Protein AF-A0A3P6S2N9-F1 (afdb_monomer_lite)

Radius of gyration: 32.95 Å; chains: 1; bounding box: 83×35×99 Å

Foldseek 3Di:
DVVVVVVVVVVVVVVVCVVCVVVVVVVVVVVVVVVPDPPPPPPPPPDDPDDDDDDDDDDDQDDPPPPQDADPPNDDDPPVCCVVQQQVDWDFAVLLVRDIDGGPVRVQVCLVDPSSCVSCVVLVHHSDPVCRPPRDPVVSVVSVVVVVVVPPPDPPPPPPDD

InterPro domains:
  IPR000690 Matrin/U1-C, C2H2-type zinc finger [PS50171] (91-122)
  IPR024598 Splicing factor SF3a60 /Prp9 subunit, C-terminal [PF11931] (67-151)
  IPR051421 RNA Processing and DNA Damage Response Regulator [PTHR12786] (15-151)

pLDDT: mean 71.87, std 18.38, range [29.64, 95.25]

Sequence (162 aa):
GI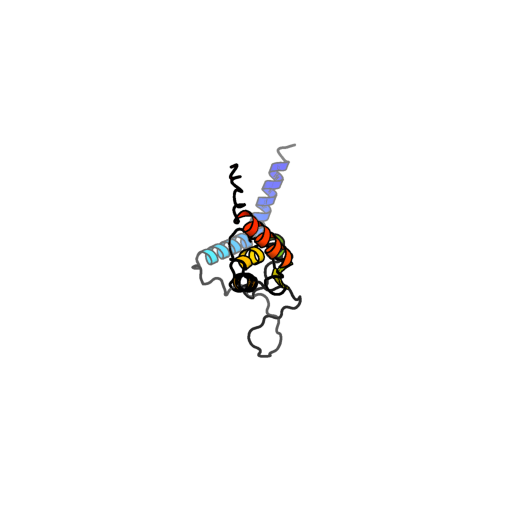CEFENVSSISFYSIGNLLGEERDATRENVERKQARAAGENEDDEEEPQVESDEEEDDGVPYNPKNLPLGWDGKPIPYWLYKLHGLNISYSCEICGNQIYKGPKAFQKHFNEWRHSHGMRCLGIPNTAHFANITHIKDALDLWNKIKGEKVPQPLLRNFSS

Structure (mmCIF, N/CA/C/O backbone):
data_AF-A0A3P6S2N9-F1
#
_entry.id   AF-A0A3P6S2N9-F1
#
loop_
_atom_site.group_PDB
_atom_site.id
_atom_site.type_symbol
_atom_site.label_atom_id
_atom_site.label_alt_id
_atom_site.label_comp_id
_atom_site.label_asym_id
_atom_site.label_entity_id
_atom_site.label_seq_id
_atom_site.pdbx_PDB_ins_code
_atom_site.Cartn_x
_atom_site.Cartn_y
_atom_site.Cartn_z
_atom_site.occupancy
_atom_site.B_iso_or_equiv
_atom_site.auth_seq_id
_atom_site.auth_comp_id
_atom_site.auth_asym_id
_atom_site.auth_atom_id
_atom_site.pdbx_PDB_model_num
ATOM 1 N N . GLY A 1 1 ? 63.712 -18.920 -15.371 1.00 49.91 1 GLY A N 1
ATOM 2 C CA . GLY A 1 1 ? 62.622 -18.997 -16.359 1.00 49.91 1 GLY A CA 1
ATOM 3 C C . GLY A 1 1 ? 61.343 -18.329 -15.887 1.00 49.91 1 GLY A C 1
ATOM 4 O O . GLY A 1 1 ? 60.299 -18.937 -16.032 1.00 49.91 1 GLY A O 1
ATOM 5 N N . ILE A 1 2 ? 61.406 -17.109 -15.335 1.00 53.09 2 ILE A N 1
ATOM 6 C CA . ILE A 1 2 ? 60.205 -16.314 -14.992 1.00 53.09 2 ILE A CA 1
ATOM 7 C C . ILE A 1 2 ? 60.110 -15.094 -15.933 1.00 53.09 2 ILE A C 1
ATOM 9 O O . ILE A 1 2 ? 59.025 -14.761 -16.388 1.00 53.09 2 ILE A O 1
ATOM 13 N N . CYS A 1 3 ? 61.248 -14.528 -16.365 1.00 44.62 3 CYS A N 1
ATOM 14 C CA . CYS A 1 3 ? 61.282 -13.412 -17.324 1.00 44.62 3 CYS A CA 1
ATOM 15 C C . CYS A 1 3 ? 60.869 -13.759 -18.771 1.00 44.62 3 CYS A C 1
ATOM 17 O O . CYS A 1 3 ? 60.630 -12.852 -19.560 1.00 44.62 3 CYS A O 1
ATOM 19 N N . GLU A 1 4 ? 60.796 -15.038 -19.157 1.00 49.84 4 GLU A N 1
ATOM 20 C CA . GLU A 1 4 ? 60.398 -15.428 -20.525 1.00 49.84 4 GLU A CA 1
ATOM 21 C C . GLU A 1 4 ? 58.872 -15.499 -20.702 1.00 49.84 4 GLU A C 1
ATOM 23 O O . GLU A 1 4 ? 58.376 -15.285 -21.803 1.00 49.84 4 GLU A O 1
ATOM 28 N N . PHE A 1 5 ? 58.107 -15.731 -19.627 1.00 50.44 5 PHE A N 1
ATOM 29 C CA . PHE A 1 5 ? 56.651 -15.915 -19.703 1.00 50.44 5 PHE A CA 1
ATOM 30 C C . PHE A 1 5 ? 55.875 -14.592 -19.847 1.00 50.44 5 PHE A C 1
ATOM 32 O O . PHE A 1 5 ? 54.892 -14.532 -20.586 1.00 50.44 5 PHE A O 1
ATOM 39 N N . GLU A 1 6 ? 56.331 -13.508 -19.208 1.00 51.69 6 GLU A N 1
ATOM 40 C CA . GLU A 1 6 ? 55.708 -12.174 -19.334 1.00 51.69 6 GLU A CA 1
ATOM 41 C C . GLU A 1 6 ? 55.908 -11.558 -20.730 1.00 51.69 6 GLU A C 1
ATOM 43 O O . GLU A 1 6 ? 55.079 -10.782 -21.216 1.00 51.69 6 GLU A O 1
ATOM 48 N N . ASN A 1 7 ? 56.987 -11.952 -21.410 1.00 51.53 7 ASN A N 1
ATOM 49 C CA . ASN A 1 7 ? 57.341 -11.437 -22.727 1.00 51.53 7 ASN A CA 1
ATOM 50 C C . ASN A 1 7 ? 56.448 -12.035 -23.829 1.00 51.53 7 ASN A C 1
ATOM 52 O O . ASN A 1 7 ? 56.005 -11.322 -24.724 1.00 51.53 7 ASN A O 1
ATOM 56 N N . VAL A 1 8 ? 56.089 -13.321 -23.727 1.00 57.22 8 VAL A N 1
ATOM 57 C CA . VAL A 1 8 ? 55.229 -14.006 -24.714 1.00 57.22 8 VAL A CA 1
ATOM 58 C C . VAL A 1 8 ? 53.796 -13.459 -24.712 1.00 57.22 8 VAL A C 1
ATOM 60 O O . VAL A 1 8 ? 53.206 -13.289 -25.778 1.00 57.22 8 VAL A O 1
ATOM 63 N N . SER A 1 9 ? 53.241 -13.128 -23.540 1.00 58.75 9 SER A N 1
ATOM 64 C CA . SER A 1 9 ? 51.882 -12.567 -23.428 1.00 58.75 9 SER A CA 1
ATOM 65 C C . SER A 1 9 ? 51.785 -11.163 -24.038 1.00 58.75 9 SER A C 1
ATOM 67 O O . SER A 1 9 ? 50.857 -10.861 -24.789 1.00 58.75 9 SER A O 1
ATOM 69 N N . SER A 1 10 ? 52.805 -10.331 -23.803 1.00 58.09 10 SER A N 1
ATOM 70 C CA . SER A 1 10 ? 52.904 -8.999 -24.408 1.00 58.09 10 SER A CA 1
ATOM 71 C C . SER A 1 10 ? 53.069 -9.092 -25.929 1.00 58.09 10 SER A C 1
ATOM 73 O O . SER A 1 10 ? 52.330 -8.442 -26.664 1.00 58.09 10 SER A O 1
ATOM 75 N N . ILE A 1 11 ? 53.963 -9.958 -26.423 1.00 61.09 11 ILE A N 1
ATOM 76 C CA . ILE A 1 11 ? 54.175 -10.176 -27.865 1.00 61.09 11 ILE A CA 1
ATOM 77 C C . ILE A 1 11 ? 52.889 -10.661 -28.556 1.00 61.09 11 ILE A C 1
ATOM 79 O O . ILE A 1 11 ? 52.582 -10.204 -29.655 1.00 61.09 11 ILE A O 1
ATOM 83 N N . SER A 1 12 ? 52.109 -11.529 -27.903 1.00 66.06 12 SER A N 1
ATOM 84 C CA . SER A 1 12 ? 50.828 -12.028 -28.420 1.00 66.06 12 SER A CA 1
ATOM 85 C C . SER A 1 12 ? 49.791 -10.911 -28.580 1.00 66.06 12 SER A C 1
ATOM 87 O O . SER A 1 12 ? 49.185 -10.774 -29.643 1.00 66.06 12 SER A O 1
ATOM 89 N N . PHE A 1 13 ? 49.646 -10.043 -27.574 1.00 71.44 13 PHE A N 1
ATOM 90 C CA . PHE A 1 13 ? 48.728 -8.905 -27.649 1.00 71.44 13 PHE A CA 1
ATOM 91 C C . PHE A 1 13 ? 49.135 -7.900 -28.736 1.00 71.44 13 PHE A C 1
ATOM 93 O O . PHE A 1 13 ? 48.290 -7.455 -29.511 1.00 71.44 13 PHE A O 1
ATOM 100 N N . TYR A 1 14 ? 50.431 -7.586 -28.850 1.00 74.31 14 TYR A N 1
ATOM 101 C CA . TYR A 1 14 ? 50.942 -6.722 -29.920 1.00 74.31 14 TYR A CA 1
ATOM 102 C C . TYR A 1 14 ? 50.750 -7.344 -31.310 1.00 74.31 14 TYR A C 1
ATOM 104 O O . TYR A 1 14 ? 50.405 -6.638 -32.255 1.00 74.31 14 TYR A O 1
ATOM 112 N N . SER A 1 15 ? 50.938 -8.658 -31.451 1.00 76.38 15 SER A N 1
ATOM 113 C CA . SER A 1 15 ? 50.739 -9.366 -32.719 1.00 76.38 15 SER A CA 1
ATOM 114 C C . SER A 1 15 ? 49.275 -9.336 -33.160 1.00 76.38 15 SER A C 1
ATOM 116 O O . SER A 1 15 ? 48.986 -8.948 -34.291 1.00 76.38 15 SER A O 1
ATOM 118 N N . ILE A 1 16 ? 48.350 -9.649 -32.250 1.00 80.25 16 ILE A N 1
ATOM 119 C CA . ILE A 1 16 ? 46.904 -9.615 -32.508 1.00 80.25 16 ILE A CA 1
ATOM 120 C C . ILE A 1 16 ? 46.436 -8.180 -32.789 1.00 80.25 16 ILE A C 1
ATOM 122 O O . ILE A 1 16 ? 45.674 -7.955 -33.725 1.00 80.25 16 ILE A O 1
ATOM 126 N N . GLY A 1 17 ? 46.937 -7.196 -32.037 1.00 77.31 17 GLY A N 1
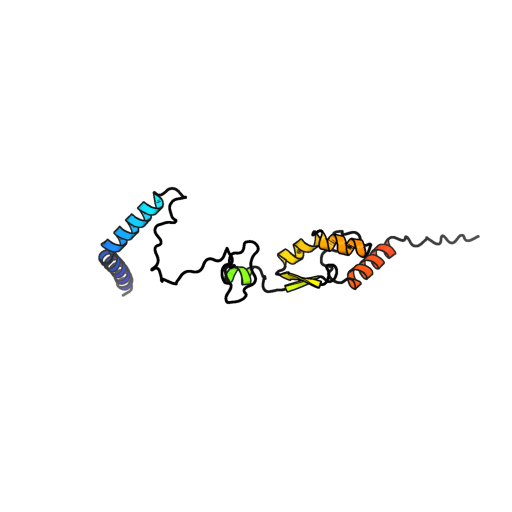ATOM 127 C CA . GLY A 1 17 ? 46.614 -5.783 -32.241 1.00 77.31 17 GLY A CA 1
ATOM 128 C C . GLY A 1 17 ? 47.101 -5.218 -33.579 1.00 77.31 17 GLY A C 1
ATOM 129 O O . GLY A 1 17 ? 46.467 -4.312 -34.109 1.00 77.31 17 GLY A O 1
ATOM 130 N N . ASN A 1 18 ? 48.191 -5.756 -34.137 1.00 79.50 18 ASN A N 1
ATOM 131 C CA . ASN A 1 18 ? 48.661 -5.406 -35.479 1.00 79.50 18 ASN A CA 1
ATOM 132 C C . ASN A 1 18 ? 47.857 -6.120 -36.577 1.00 79.50 18 ASN A C 1
ATOM 134 O O . ASN A 1 18 ? 47.528 -5.500 -37.582 1.00 79.50 18 ASN A O 1
ATOM 138 N N . LEU A 1 19 ? 47.512 -7.398 -36.380 1.00 84.62 19 LEU A N 1
ATOM 139 C CA . LEU A 1 19 ? 46.675 -8.173 -37.308 1.00 84.62 19 LEU A CA 1
ATO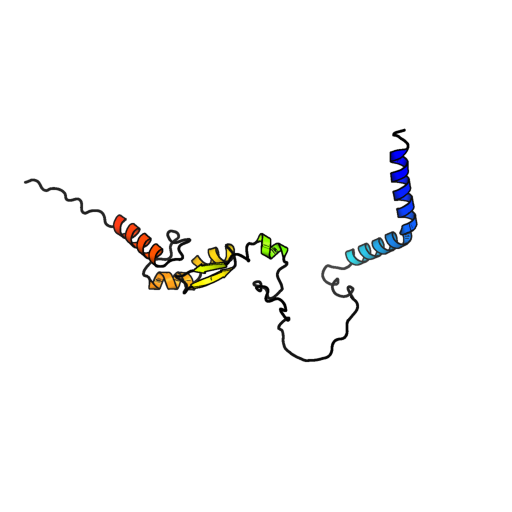M 140 C C . LEU A 1 19 ? 45.268 -7.584 -37.463 1.00 84.62 19 LEU A C 1
ATOM 142 O O . LEU A 1 19 ? 44.711 -7.613 -38.553 1.00 84.62 19 LEU A O 1
ATOM 146 N N . LEU A 1 20 ? 44.713 -7.033 -36.383 1.00 83.62 20 LEU A N 1
ATOM 147 C CA . LEU A 1 20 ? 43.399 -6.386 -36.357 1.00 83.62 20 LEU A CA 1
ATOM 148 C C . LEU A 1 20 ? 43.495 -4.857 -36.475 1.00 83.62 20 LEU A C 1
ATOM 150 O O . LEU A 1 20 ? 42.565 -4.156 -36.083 1.00 83.62 20 LEU A O 1
ATOM 154 N N . GLY A 1 21 ? 44.619 -4.326 -36.968 1.00 83.81 21 GLY A N 1
ATOM 155 C CA . GLY A 1 21 ? 44.856 -2.882 -37.046 1.00 83.81 21 GLY A CA 1
ATOM 156 C C . GLY A 1 21 ? 43.790 -2.148 -37.861 1.00 83.81 21 GLY A C 1
ATOM 157 O O . GLY A 1 21 ? 43.244 -1.158 -37.385 1.00 83.81 21 GLY A O 1
ATOM 158 N N . GLU A 1 22 ? 43.434 -2.684 -39.031 1.00 84.38 22 GLU A N 1
ATOM 159 C CA . GLU A 1 22 ? 42.414 -2.104 -39.917 1.00 84.38 22 GLU A CA 1
ATOM 160 C C . GLU A 1 22 ? 41.029 -2.070 -39.253 1.00 84.38 22 GLU A C 1
ATOM 162 O O . GLU A 1 22 ? 40.386 -1.024 -39.216 1.00 84.38 22 GLU A O 1
ATOM 167 N N . GLU A 1 23 ? 40.604 -3.179 -38.639 1.00 84.06 23 GLU A N 1
ATOM 168 C CA . GLU A 1 23 ? 39.310 -3.273 -37.949 1.00 84.06 23 GLU A CA 1
ATOM 169 C C . GLU A 1 23 ? 39.258 -2.372 -36.705 1.00 84.06 23 GLU A C 1
ATOM 171 O O . GLU A 1 23 ? 38.240 -1.747 -36.397 1.00 84.06 23 GLU A O 1
ATOM 176 N N . ARG A 1 24 ? 40.382 -2.258 -35.986 1.00 84.69 24 ARG A N 1
ATOM 177 C CA . ARG A 1 24 ? 40.515 -1.375 -34.823 1.00 84.69 24 ARG A CA 1
ATOM 178 C C . ARG A 1 24 ? 40.396 0.089 -35.228 1.00 84.69 24 ARG A C 1
ATOM 180 O O . ARG A 1 24 ? 39.720 0.851 -34.537 1.00 84.69 24 ARG A O 1
ATOM 187 N N . ASP A 1 25 ? 41.042 0.479 -36.319 1.00 85.31 25 ASP A N 1
ATOM 188 C CA . ASP A 1 25 ? 41.014 1.854 -36.807 1.00 85.31 25 ASP A CA 1
ATOM 189 C C . ASP A 1 25 ? 39.628 2.192 -37.395 1.00 85.31 25 ASP A C 1
ATOM 191 O O . ASP A 1 25 ? 39.091 3.258 -37.096 1.00 85.31 25 ASP A O 1
ATOM 195 N N . ALA A 1 26 ? 38.973 1.247 -38.080 1.00 82.56 26 ALA A N 1
ATOM 196 C CA . ALA A 1 26 ? 37.583 1.375 -38.530 1.00 82.56 26 ALA A CA 1
ATOM 197 C C . ALA A 1 26 ? 36.591 1.516 -37.359 1.00 82.56 26 ALA A C 1
ATOM 199 O O . ALA A 1 26 ? 35.709 2.379 -37.373 1.00 82.56 26 ALA A O 1
ATOM 200 N N . THR A 1 27 ? 36.761 0.716 -36.301 1.00 82.06 27 THR A N 1
ATOM 201 C CA . THR A 1 27 ? 35.941 0.810 -35.082 1.00 82.06 27 THR A CA 1
ATOM 202 C C . THR A 1 27 ? 36.161 2.147 -34.380 1.00 82.06 27 THR A C 1
ATOM 204 O O . THR A 1 27 ? 35.206 2.775 -33.923 1.00 82.06 27 THR A O 1
ATOM 207 N N . ARG A 1 28 ? 37.411 2.618 -34.322 1.00 83.38 28 ARG A N 1
ATOM 208 C CA . ARG A 1 28 ? 37.758 3.920 -33.750 1.00 83.38 28 ARG A CA 1
ATOM 209 C C . ARG A 1 28 ? 37.105 5.065 -34.521 1.00 83.38 28 ARG A C 1
ATOM 211 O O . ARG A 1 28 ? 36.485 5.918 -33.893 1.00 83.38 28 ARG A O 1
ATOM 218 N N . GLU A 1 29 ? 37.184 5.063 -35.849 1.00 82.69 29 GLU A N 1
ATOM 219 C CA . GLU A 1 29 ? 36.540 6.081 -36.686 1.00 82.69 29 GLU A CA 1
ATOM 220 C C . GLU A 1 29 ? 35.014 6.059 -36.514 1.00 82.69 29 GLU A C 1
ATOM 222 O O . GLU A 1 29 ? 34.376 7.106 -36.421 1.00 82.69 29 GLU A O 1
ATOM 227 N N . ASN A 1 30 ? 34.416 4.871 -36.391 1.00 75.50 30 ASN A N 1
ATOM 228 C CA . ASN A 1 30 ? 32.987 4.728 -36.129 1.00 75.50 30 ASN A CA 1
ATOM 229 C C . ASN A 1 30 ? 32.580 5.310 -34.766 1.00 75.50 30 ASN A C 1
ATOM 231 O O . ASN A 1 30 ? 31.563 5.994 -34.662 1.00 75.50 30 ASN A O 1
ATOM 235 N N . VAL A 1 31 ? 33.386 5.085 -33.724 1.00 78.69 31 VAL A N 1
ATOM 236 C CA . VAL A 1 31 ? 33.158 5.659 -32.389 1.00 78.69 31 VAL A CA 1
ATOM 237 C C . VAL A 1 31 ? 33.314 7.178 -32.411 1.00 78.69 31 VAL A C 1
ATOM 239 O O . VAL A 1 31 ? 32.457 7.874 -31.874 1.00 78.69 31 VAL A O 1
ATOM 242 N N . GLU A 1 32 ? 34.347 7.709 -33.069 1.00 79.62 32 GLU A N 1
ATOM 243 C CA . GLU A 1 32 ? 34.560 9.156 -33.207 1.00 79.62 32 GLU A CA 1
ATOM 244 C C . GLU A 1 32 ? 33.412 9.815 -33.999 1.00 79.62 32 GLU A C 1
ATOM 246 O O . GLU A 1 32 ? 32.896 10.857 -33.590 1.00 79.62 32 GLU A O 1
ATOM 251 N N . ARG A 1 33 ? 32.917 9.163 -35.062 1.00 73.62 33 ARG A N 1
ATOM 252 C CA . ARG A 1 33 ? 31.745 9.605 -35.838 1.00 73.62 33 ARG A CA 1
ATOM 253 C C . ARG A 1 33 ? 30.466 9.604 -35.002 1.00 73.62 33 ARG A C 1
ATOM 255 O O . ARG A 1 33 ? 29.720 10.578 -35.043 1.00 73.62 33 ARG A O 1
ATOM 262 N N . LYS A 1 34 ? 30.229 8.553 -34.206 1.00 68.81 34 LYS A N 1
ATOM 263 C CA . LYS A 1 34 ? 29.086 8.470 -33.278 1.00 68.81 34 LYS A CA 1
ATOM 264 C C . LYS A 1 34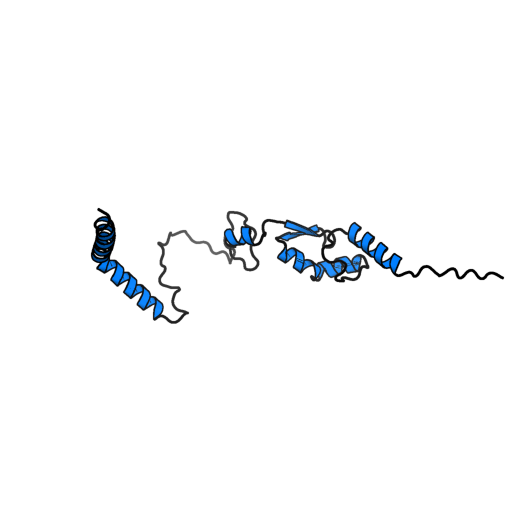 ? 29.179 9.497 -32.149 1.00 68.81 34 LYS A C 1
ATOM 266 O O . LYS A 1 34 ? 28.157 10.031 -31.737 1.00 68.81 34 LYS A O 1
ATOM 271 N N . GLN A 1 35 ? 30.385 9.801 -31.670 1.00 67.19 35 GLN A N 1
ATOM 272 C CA . GLN A 1 35 ? 30.606 10.776 -30.602 1.00 67.19 35 GLN A CA 1
ATOM 273 C C . GLN A 1 35 ? 30.472 12.231 -31.086 1.00 67.19 35 GLN A C 1
ATOM 275 O O . GLN A 1 35 ? 30.125 13.105 -30.294 1.00 67.19 35 GLN A O 1
ATOM 280 N N . ALA A 1 36 ? 30.716 12.496 -32.374 1.00 63.69 36 ALA A N 1
ATOM 281 C CA . ALA A 1 36 ? 30.532 13.811 -32.988 1.00 63.69 36 ALA A CA 1
ATOM 282 C C . ALA A 1 36 ? 29.063 14.146 -33.324 1.00 63.69 36 ALA A C 1
ATOM 284 O O . ALA A 1 36 ? 28.750 15.315 -33.556 1.00 63.69 36 ALA A O 1
ATOM 285 N N . ARG A 1 37 ? 28.154 13.158 -33.338 1.00 63.09 37 ARG A N 1
ATOM 286 C CA . ARG A 1 37 ? 26.712 13.384 -33.524 1.00 63.09 37 ARG A CA 1
ATOM 287 C C . ARG A 1 37 ? 26.101 13.912 -32.218 1.00 63.09 37 ARG A C 1
ATOM 289 O O . ARG A 1 37 ? 26.290 13.334 -31.148 1.00 63.09 37 ARG A O 1
ATOM 296 N N . ALA A 1 38 ? 25.384 15.036 -32.287 1.00 55.69 38 ALA A N 1
ATOM 297 C CA . ALA A 1 38 ? 24.637 15.566 -31.145 1.00 55.69 38 ALA A CA 1
ATOM 298 C C . ALA A 1 38 ? 23.539 14.566 -30.729 1.00 55.69 38 ALA A C 1
ATOM 300 O O . ALA A 1 38 ? 23.054 13.805 -31.561 1.00 55.69 38 ALA A O 1
ATOM 301 N N . ALA A 1 39 ? 23.155 14.565 -29.447 1.00 55.22 39 ALA A N 1
ATOM 302 C CA . ALA A 1 39 ? 22.412 13.505 -28.744 1.00 55.22 39 ALA A CA 1
ATOM 303 C C . ALA A 1 39 ? 20.983 13.146 -29.246 1.00 55.22 39 ALA A C 1
ATOM 305 O O . ALA A 1 39 ? 20.211 12.578 -28.478 1.00 55.22 39 ALA A O 1
ATOM 306 N N . GLY A 1 40 ? 20.615 13.467 -30.490 1.00 53.81 40 GLY A N 1
ATOM 307 C CA . GLY A 1 40 ? 19.304 13.195 -31.089 1.00 53.81 40 GLY A CA 1
ATOM 308 C C . GLY A 1 40 ? 19.309 12.496 -32.457 1.00 53.81 40 GLY A C 1
ATOM 309 O O . GLY A 1 40 ? 18.233 12.313 -33.002 1.00 53.81 40 GLY A O 1
ATOM 310 N N . GLU A 1 41 ? 20.460 12.099 -33.019 1.00 50.38 41 GLU A N 1
ATOM 311 C CA . GLU A 1 41 ? 20.549 11.471 -34.362 1.00 50.38 41 GLU A CA 1
ATOM 312 C C . GLU A 1 41 ? 21.254 10.095 -34.331 1.00 50.38 41 GLU A C 1
ATOM 314 O O . GLU A 1 41 ? 22.105 9.787 -35.166 1.00 50.38 41 GLU A O 1
ATOM 319 N N . ASN A 1 42 ? 20.973 9.272 -33.315 1.00 53.22 42 ASN A N 1
ATOM 320 C CA . ASN A 1 42 ? 21.545 7.920 -33.170 1.00 53.22 42 ASN A CA 1
ATOM 321 C C . ASN A 1 42 ? 20.529 6.796 -33.456 1.00 53.22 42 ASN A C 1
ATOM 323 O O . ASN A 1 42 ? 20.827 5.644 -33.166 1.00 53.22 42 ASN A O 1
ATOM 327 N N . GLU A 1 43 ? 19.342 7.120 -33.979 1.00 49.31 43 GLU A N 1
ATOM 328 C CA . GLU A 1 43 ? 18.248 6.149 -34.158 1.00 49.31 43 GLU A CA 1
ATOM 329 C C . GLU A 1 43 ? 18.214 5.467 -35.543 1.00 49.31 43 GLU A C 1
ATOM 331 O O . GLU A 1 43 ? 17.520 4.468 -35.674 1.00 49.31 43 GLU A O 1
ATOM 336 N N . ASP A 1 44 ? 18.995 5.915 -36.538 1.00 50.56 44 ASP A N 1
ATOM 337 C CA . ASP A 1 44 ? 18.808 5.482 -37.944 1.00 50.56 44 ASP A CA 1
ATOM 338 C C . ASP A 1 44 ? 19.880 4.531 -38.533 1.00 50.56 44 ASP A C 1
ATOM 340 O O . ASP A 1 44 ? 19.740 4.114 -39.676 1.00 50.56 44 ASP A O 1
ATOM 344 N N . ASP A 1 45 ? 20.936 4.143 -37.801 1.00 49.34 45 ASP A N 1
ATOM 345 C CA . ASP A 1 45 ? 22.030 3.292 -38.344 1.00 49.34 45 ASP A CA 1
ATOM 346 C C . ASP A 1 45 ? 22.094 1.866 -37.725 1.00 49.34 45 ASP A C 1
ATOM 348 O O . ASP A 1 45 ? 23.116 1.184 -37.828 1.00 49.34 45 ASP A O 1
ATOM 352 N N . GLU A 1 46 ? 21.029 1.385 -37.069 1.00 49.19 46 GLU A N 1
ATOM 353 C CA . GLU A 1 46 ? 20.886 -0.021 -36.627 1.00 49.19 46 GLU A CA 1
ATOM 354 C C . GLU A 1 46 ? 19.899 -0.787 -37.534 1.00 49.19 46 GLU A C 1
ATOM 356 O O . GLU A 1 46 ? 18.887 -1.318 -37.082 1.00 49.19 46 GLU A O 1
ATOM 361 N N . GLU A 1 47 ? 20.179 -0.851 -38.841 1.00 43.28 47 GLU A N 1
ATOM 362 C CA . GLU A 1 47 ? 19.483 -1.767 -39.760 1.00 43.28 47 GLU A CA 1
ATOM 363 C C . GLU A 1 47 ? 19.915 -3.221 -39.484 1.00 43.28 47 GLU A C 1
ATOM 365 O O . GLU A 1 47 ? 20.888 -3.740 -40.036 1.00 43.28 47 GLU A O 1
ATOM 370 N N . GLU A 1 48 ? 19.184 -3.895 -38.594 1.00 47.09 48 GLU A N 1
ATOM 371 C CA . GLU A 1 48 ? 19.147 -5.359 -38.527 1.00 47.09 48 GLU A CA 1
ATOM 372 C C . GLU A 1 48 ? 18.400 -5.944 -39.747 1.00 47.09 48 GLU A C 1
ATOM 374 O O . GLU A 1 48 ? 17.505 -5.297 -40.298 1.00 47.09 48 GLU A O 1
ATOM 379 N N . PRO A 1 49 ? 18.732 -7.174 -40.195 1.00 38.75 49 PRO A N 1
ATOM 380 C CA . PRO A 1 49 ? 18.124 -7.778 -41.377 1.00 38.75 49 PRO A CA 1
ATOM 381 C C . PRO A 1 49 ? 16.605 -7.936 -41.218 1.00 38.75 49 PRO A C 1
ATOM 383 O O . PRO A 1 49 ? 16.107 -8.673 -40.366 1.00 38.75 49 PRO A O 1
ATOM 386 N N . GLN A 1 50 ? 15.889 -7.236 -42.093 1.00 34.53 50 GLN A N 1
ATOM 387 C CA . GLN A 1 50 ? 14.437 -7.152 -42.189 1.00 34.53 50 GLN A CA 1
ATOM 388 C C . GLN A 1 50 ? 13.865 -8.516 -42.619 1.00 34.53 50 GLN A C 1
ATOM 390 O O . GLN A 1 50 ? 14.149 -9.000 -43.715 1.00 34.53 50 GLN A O 1
ATOM 395 N N . VAL A 1 51 ? 13.067 -9.154 -41.757 1.00 37.75 51 VAL A N 1
ATOM 396 C CA . VAL A 1 51 ? 12.216 -10.293 -42.132 1.00 37.75 51 VAL A CA 1
ATOM 397 C C . VAL A 1 51 ? 10.856 -9.759 -42.578 1.00 37.75 51 VAL A C 1
ATOM 399 O O . VAL A 1 51 ? 10.113 -9.200 -41.775 1.00 37.75 51 VAL A O 1
ATOM 402 N N . GLU A 1 52 ? 10.549 -9.920 -43.866 1.00 38.81 52 GLU A N 1
ATOM 403 C CA . GLU A 1 52 ? 9.222 -9.668 -44.433 1.00 38.81 52 GLU A CA 1
ATOM 404 C C . GLU A 1 52 ? 8.169 -10.532 -43.721 1.00 38.81 52 GLU A C 1
ATOM 406 O O . GLU A 1 52 ? 8.269 -11.761 -43.686 1.00 38.81 52 GLU A O 1
ATOM 411 N N . SER A 1 53 ? 7.137 -9.891 -43.175 1.00 29.64 53 SER A N 1
ATOM 412 C CA . SER A 1 53 ? 5.857 -10.534 -42.895 1.00 29.64 53 SER A CA 1
ATOM 413 C C . SER A 1 53 ? 4.739 -9.569 -43.252 1.00 29.64 53 SER A C 1
ATOM 415 O O . SER A 1 53 ? 4.725 -8.431 -42.790 1.00 29.64 53 SER A O 1
ATOM 417 N N . ASP A 1 54 ? 3.852 -10.103 -44.081 1.00 31.17 54 ASP A N 1
ATOM 418 C CA . ASP A 1 54 ? 2.638 -9.550 -44.667 1.00 31.17 54 ASP A CA 1
ATOM 419 C C . ASP A 1 54 ? 1.785 -8.659 -43.752 1.00 31.17 54 ASP A C 1
ATOM 421 O O . ASP A 1 54 ? 1.703 -8.841 -42.536 1.00 31.17 54 ASP A O 1
ATOM 425 N N . GLU A 1 55 ? 1.118 -7.738 -44.441 1.00 40.28 55 GLU A N 1
ATOM 426 C CA . GLU A 1 55 ? 0.073 -6.800 -44.042 1.00 40.28 55 GLU A CA 1
ATOM 427 C C . GLU A 1 55 ? -0.978 -7.414 -43.097 1.00 40.28 55 GLU A C 1
ATOM 429 O O . GLU A 1 55 ? -1.472 -8.495 -43.380 1.00 40.28 55 GLU A O 1
ATOM 434 N N . GLU A 1 56 ? -1.354 -6.716 -42.015 1.00 36.09 56 GLU A N 1
ATOM 435 C CA . GLU A 1 56 ? -2.734 -6.259 -41.750 1.00 36.09 56 GLU A CA 1
ATOM 436 C C . GLU A 1 56 ? -2.727 -5.175 -40.646 1.00 36.09 56 GLU A C 1
ATOM 438 O O . GLU A 1 56 ? -2.034 -5.251 -39.631 1.00 36.09 56 GLU A O 1
ATOM 443 N N . GLU A 1 57 ? -3.502 -4.132 -40.912 1.00 45.28 57 GLU A N 1
ATOM 444 C CA . GLU A 1 57 ? -3.793 -2.941 -40.119 1.00 45.28 57 GLU A CA 1
ATOM 445 C C . GLU A 1 57 ? -4.558 -3.293 -38.822 1.00 45.28 57 GLU A C 1
ATOM 447 O O . GLU A 1 57 ? -5.734 -3.637 -38.882 1.00 45.28 57 GLU A O 1
ATOM 452 N N . ASP A 1 58 ? -3.927 -3.180 -37.643 1.00 34.59 58 ASP A N 1
ATOM 453 C CA . ASP A 1 58 ? -4.652 -3.002 -36.371 1.00 34.59 58 ASP A CA 1
ATOM 454 C C . ASP A 1 58 ? -3.838 -2.182 -35.353 1.00 34.59 58 ASP A C 1
ATOM 456 O O . ASP A 1 58 ? -2.636 -2.363 -35.141 1.00 34.59 58 ASP A O 1
ATOM 460 N N . ASP A 1 59 ? -4.532 -1.235 -34.743 1.00 41.75 59 ASP A N 1
ATOM 461 C CA . ASP A 1 59 ? -4.048 -0.162 -33.889 1.00 41.75 59 ASP A CA 1
ATOM 462 C C . ASP A 1 59 ? -3.478 -0.698 -32.555 1.00 41.75 59 ASP A C 1
ATOM 464 O O . ASP A 1 59 ? -4.191 -1.155 -31.661 1.00 41.75 59 ASP A O 1
ATOM 468 N N . GLY A 1 60 ? -2.157 -0.597 -32.388 1.00 48.16 60 GLY A N 1
ATOM 469 C CA . GLY A 1 60 ? -1.575 -0.161 -31.114 1.00 48.16 60 GLY A CA 1
ATOM 470 C C . GLY A 1 60 ? -1.504 -1.133 -29.927 1.00 48.16 60 GLY A C 1
ATOM 471 O O . GLY A 1 60 ? -1.222 -0.670 -28.818 1.00 48.16 60 GLY A O 1
ATOM 472 N N . VAL A 1 61 ? -1.669 -2.451 -30.089 1.00 50.66 61 VAL A N 1
ATOM 473 C CA . VAL A 1 61 ? -1.397 -3.407 -28.990 1.00 50.66 61 VAL A CA 1
ATOM 474 C C . VAL A 1 61 ? -0.277 -4.388 -29.354 1.00 50.66 61 VAL A C 1
ATOM 476 O O . VAL A 1 61 ? -0.521 -5.379 -30.040 1.00 50.66 61 VAL A O 1
ATOM 479 N N . PRO A 1 62 ? 0.956 -4.184 -28.844 1.00 52.19 62 PRO A N 1
ATOM 480 C CA . PRO A 1 62 ? 2.030 -5.160 -28.979 1.00 52.19 62 PRO A CA 1
ATOM 481 C C . PRO A 1 62 ? 1.614 -6.527 -28.416 1.00 52.19 62 PRO A C 1
ATOM 483 O O . PRO A 1 62 ? 1.289 -6.664 -27.232 1.00 52.19 62 PRO A O 1
ATOM 486 N N . TYR A 1 63 ? 1.636 -7.544 -29.280 1.00 47.53 63 TYR A N 1
ATOM 487 C CA . TYR A 1 63 ? 1.342 -8.942 -28.967 1.00 47.53 63 TYR A CA 1
ATOM 488 C C . TYR A 1 63 ? 2.185 -9.405 -27.763 1.00 47.53 63 TYR A C 1
ATOM 490 O O . TYR A 1 63 ? 3.410 -9.441 -27.844 1.00 47.53 63 TYR A O 1
ATOM 498 N N . ASN A 1 64 ? 1.532 -9.721 -26.631 1.00 61.06 64 ASN A N 1
ATOM 499 C CA . ASN A 1 64 ? 2.136 -10.246 -25.393 1.00 61.06 64 ASN A CA 1
ATOM 500 C C . ASN A 1 64 ? 2.039 -11.781 -25.385 1.00 61.06 64 ASN A C 1
ATOM 502 O O . ASN A 1 64 ? 1.136 -12.346 -24.761 1.00 61.06 64 ASN A O 1
ATOM 506 N N . PRO A 1 65 ? 2.971 -12.502 -26.026 1.00 59.84 65 PRO A N 1
ATOM 507 C CA . PRO A 1 65 ? 2.797 -13.913 -26.361 1.00 59.84 65 PRO A CA 1
ATOM 508 C C . PRO A 1 65 ? 3.029 -14.824 -25.143 1.00 59.84 65 PRO A C 1
ATOM 510 O O . PRO A 1 65 ? 2.916 -16.043 -25.236 1.00 59.84 65 PRO A O 1
ATOM 513 N N . LYS A 1 66 ? 3.404 -14.247 -23.991 1.00 57.44 66 LYS A N 1
ATOM 514 C CA . LYS A 1 66 ? 3.723 -14.953 -22.741 1.00 57.44 66 LYS A CA 1
ATOM 515 C C . LYS A 1 66 ? 2.986 -14.413 -21.513 1.00 57.44 66 LYS A C 1
ATOM 517 O O . LYS A 1 66 ? 3.385 -14.744 -20.400 1.00 57.44 66 LYS A O 1
ATOM 522 N N . ASN A 1 67 ? 1.923 -13.618 -21.686 1.00 51.66 67 ASN A N 1
ATOM 523 C CA . ASN A 1 67 ? 1.107 -13.083 -20.583 1.00 51.66 67 ASN A CA 1
ATOM 524 C C . ASN A 1 67 ? 1.948 -12.551 -19.404 1.00 51.66 67 ASN A C 1
ATOM 526 O O . ASN A 1 67 ? 1.637 -12.769 -18.229 1.00 51.66 67 ASN A O 1
ATOM 530 N N . LEU A 1 68 ? 3.049 -11.856 -19.712 1.00 56.31 68 LEU A N 1
ATOM 531 C CA . LEU A 1 68 ? 3.876 -11.227 -18.690 1.00 56.31 68 LEU A CA 1
ATOM 532 C C . LEU A 1 68 ? 3.105 -10.024 -18.122 1.00 56.31 68 LEU A C 1
ATOM 534 O O . LEU A 1 68 ? 2.489 -9.280 -18.891 1.00 56.31 68 LEU A O 1
ATOM 538 N N . PRO A 1 69 ? 3.085 -9.822 -16.793 1.00 53.31 69 PRO A N 1
ATOM 539 C CA . PRO A 1 69 ? 2.367 -8.709 -16.194 1.00 53.31 69 PRO A CA 1
ATOM 540 C C . PRO A 1 69 ? 2.973 -7.378 -16.654 1.00 53.31 69 PRO A C 1
ATOM 542 O O . PRO A 1 69 ? 4.140 -7.099 -16.386 1.00 53.31 69 PRO A O 1
ATOM 545 N N . LEU A 1 70 ? 2.158 -6.577 -17.345 1.00 56.31 70 LEU A N 1
ATOM 546 C CA . LEU A 1 70 ? 2.547 -5.281 -17.889 1.00 56.31 70 LEU A CA 1
ATOM 547 C C . LEU A 1 70 ? 2.991 -4.320 -16.777 1.00 56.31 70 LEU A C 1
ATOM 549 O O . LEU A 1 70 ? 2.399 -4.275 -15.694 1.00 56.31 70 LEU A O 1
ATOM 553 N N . GLY A 1 71 ? 4.045 -3.555 -17.062 1.00 59.81 71 GLY A N 1
ATOM 554 C CA . GLY A 1 71 ? 4.441 -2.411 -16.249 1.00 59.81 71 GLY A CA 1
ATOM 555 C C . GLY A 1 71 ? 3.483 -1.230 -16.403 1.00 59.81 71 GLY A C 1
ATOM 556 O O . GLY A 1 71 ? 2.536 -1.269 -17.179 1.00 59.81 71 GLY A O 1
ATOM 557 N N . TRP A 1 72 ? 3.757 -0.145 -15.683 1.00 55.69 72 TRP A N 1
ATOM 558 C CA . TRP A 1 72 ? 2.982 1.103 -15.728 1.00 55.69 72 TRP A CA 1
ATOM 559 C C . TRP A 1 72 ? 3.175 1.921 -17.025 1.00 55.69 72 TRP A C 1
ATOM 561 O O . TRP A 1 72 ? 2.524 2.946 -17.177 1.00 55.69 72 TRP A O 1
ATOM 571 N N . ASP A 1 73 ? 4.042 1.459 -17.935 1.00 57.69 73 ASP A N 1
ATOM 572 C CA . ASP A 1 73 ? 4.498 2.160 -19.149 1.00 57.69 73 ASP A CA 1
ATOM 573 C C . ASP A 1 73 ? 4.171 1.390 -20.451 1.00 57.69 73 ASP A C 1
ATOM 575 O O . ASP A 1 73 ? 4.706 1.680 -21.514 1.00 57.69 73 ASP A O 1
ATOM 579 N N . GLY A 1 74 ? 3.358 0.324 -20.380 1.00 59.28 74 GLY A N 1
ATOM 580 C CA . GLY A 1 74 ? 2.959 -0.483 -21.550 1.00 59.28 74 GLY A CA 1
ATOM 581 C C . GLY A 1 74 ? 4.074 -1.324 -22.199 1.00 59.28 74 GLY A C 1
ATOM 582 O O . GLY A 1 74 ? 3.779 -2.265 -22.929 1.00 59.28 74 GLY A O 1
ATOM 583 N N . LYS A 1 75 ? 5.347 -1.055 -21.890 1.00 71.12 75 LYS A N 1
ATOM 584 C CA . LYS A 1 75 ? 6.517 -1.789 -22.390 1.00 71.12 75 LYS A CA 1
ATOM 585 C C . LYS A 1 75 ? 6.835 -3.028 -21.534 1.00 71.12 75 LYS A C 1
ATOM 587 O O . LYS A 1 75 ? 6.633 -3.004 -20.311 1.00 71.12 75 LYS A O 1
ATOM 592 N N . PRO A 1 76 ? 7.351 -4.119 -22.134 1.00 64.38 76 PRO A N 1
ATOM 593 C CA . PRO A 1 76 ? 7.752 -5.309 -21.392 1.00 64.38 76 PRO A CA 1
ATOM 594 C C . PRO A 1 76 ? 8.896 -4.972 -20.426 1.00 64.38 76 PRO A C 1
ATOM 596 O O . PRO A 1 76 ? 9.978 -4.556 -20.831 1.00 64.38 76 PRO A O 1
ATOM 599 N N . ILE A 1 77 ? 8.650 -5.145 -19.124 1.00 62.22 77 ILE A N 1
ATOM 600 C CA . ILE A 1 77 ? 9.657 -4.899 -18.087 1.00 62.22 77 ILE A CA 1
ATOM 601 C C . ILE A 1 77 ? 10.813 -5.906 -18.246 1.00 62.22 77 ILE A C 1
ATOM 603 O O . ILE A 1 77 ? 10.553 -7.114 -18.279 1.00 62.22 77 ILE A O 1
ATOM 607 N N . PRO A 1 78 ? 12.086 -5.461 -18.251 1.00 75.38 78 PRO A N 1
ATOM 608 C CA . PRO A 1 78 ? 13.231 -6.365 -18.247 1.00 75.38 78 PRO A CA 1
ATOM 609 C C . PRO A 1 78 ? 13.182 -7.388 -17.098 1.00 75.38 78 PRO A C 1
ATOM 611 O O . PRO A 1 78 ? 12.902 -7.052 -15.946 1.00 75.38 78 PRO A O 1
ATOM 614 N N . TYR A 1 79 ? 13.501 -8.653 -17.391 1.00 59.47 79 TYR A N 1
ATOM 615 C CA . TYR A 1 79 ? 13.293 -9.789 -16.473 1.00 59.47 79 TYR A CA 1
ATOM 616 C C . TYR A 1 79 ? 14.048 -9.669 -15.132 1.00 59.47 79 TYR A C 1
ATOM 618 O O . TYR A 1 79 ? 13.602 -10.176 -14.099 1.00 59.47 79 TYR A O 1
ATOM 626 N N . TRP A 1 80 ? 15.190 -8.978 -15.127 1.00 69.12 80 TRP A N 1
ATOM 627 C CA . TRP A 1 80 ? 15.973 -8.697 -13.920 1.00 69.12 80 TRP A CA 1
ATOM 628 C C . TRP A 1 80 ? 15.287 -7.667 -13.011 1.00 69.12 80 TRP A C 1
ATOM 630 O O . TRP A 1 80 ? 15.300 -7.824 -11.790 1.00 69.12 80 TRP A O 1
ATOM 640 N N . LEU A 1 81 ? 14.603 -6.678 -13.593 1.00 64.06 81 LEU A N 1
ATOM 641 C CA . LEU A 1 81 ? 13.839 -5.663 -12.868 1.00 64.06 81 LEU A CA 1
ATOM 642 C C . LEU A 1 81 ? 12.639 -6.302 -12.155 1.00 64.06 81 LEU A C 1
ATOM 644 O O . LEU A 1 81 ? 12.342 -5.980 -11.006 1.00 64.06 81 LEU A O 1
ATOM 648 N N . TYR A 1 82 ? 12.000 -7.282 -12.797 1.00 60.59 82 TYR A N 1
ATOM 649 C CA . TYR A 1 82 ? 10.895 -8.039 -12.211 1.00 60.59 82 TYR A CA 1
ATOM 650 C C . TYR A 1 82 ? 11.305 -8.814 -10.945 1.00 60.59 82 TYR A C 1
ATOM 652 O O . TYR A 1 82 ? 10.610 -8.741 -9.928 1.00 60.59 82 TYR A O 1
ATOM 660 N N . LYS A 1 83 ? 12.454 -9.509 -10.981 1.00 60.78 83 LYS A N 1
ATOM 661 C CA . LYS A 1 83 ? 12.994 -10.242 -9.820 1.00 60.78 83 LYS A CA 1
ATOM 662 C C . LYS A 1 83 ? 13.496 -9.309 -8.715 1.00 60.78 83 LYS A C 1
ATOM 664 O O . LYS A 1 83 ? 13.302 -9.621 -7.545 1.00 60.78 83 LYS A O 1
ATOM 669 N N . LEU A 1 84 ? 14.108 -8.178 -9.070 1.00 65.12 84 LEU A N 1
ATOM 670 C CA . LEU A 1 84 ? 14.660 -7.227 -8.101 1.00 65.12 84 LEU A CA 1
ATOM 671 C C . LEU A 1 84 ? 13.569 -6.456 -7.342 1.00 65.12 84 LEU A C 1
ATOM 673 O O . LEU A 1 84 ? 13.681 -6.245 -6.139 1.00 65.12 84 LEU A O 1
ATOM 677 N N . HIS A 1 85 ? 12.500 -6.047 -8.027 1.00 64.88 85 HIS A N 1
ATOM 678 C CA . HIS A 1 85 ? 11.447 -5.218 -7.432 1.00 64.88 85 HIS A CA 1
ATOM 679 C C . HIS A 1 85 ? 10.302 -6.013 -6.783 1.00 64.88 85 HIS A C 1
ATOM 681 O O . HIS A 1 85 ? 9.351 -5.410 -6.280 1.00 64.88 85 HIS A O 1
ATOM 687 N N . GLY A 1 86 ? 10.372 -7.349 -6.773 1.00 69.62 86 GLY A N 1
ATOM 688 C CA . GLY A 1 86 ? 9.365 -8.198 -6.129 1.00 69.62 86 GLY A CA 1
ATOM 689 C C . GLY A 1 86 ? 7.977 -8.094 -6.767 1.00 69.62 86 GLY A C 1
ATOM 690 O O . GLY A 1 86 ? 6.971 -8.279 -6.085 1.00 69.62 86 GLY A O 1
ATOM 691 N N . LEU A 1 87 ? 7.898 -7.786 -8.070 1.00 70.56 87 LEU A N 1
ATOM 692 C CA . LEU A 1 87 ? 6.627 -7.695 -8.812 1.00 70.56 87 LEU A CA 1
ATOM 693 C C . LEU A 1 87 ? 5.931 -9.060 -8.970 1.00 70.56 87 LEU A C 1
ATOM 695 O O . LEU A 1 87 ? 4.777 -9.116 -9.395 1.00 70.56 87 LEU A O 1
ATOM 699 N N . ASN A 1 88 ? 6.616 -10.154 -8.631 1.00 69.69 88 ASN A N 1
ATOM 700 C CA . ASN A 1 88 ? 6.063 -11.506 -8.569 1.00 69.69 88 ASN A CA 1
ATOM 701 C C . ASN A 1 88 ? 5.232 -11.784 -7.314 1.00 69.69 88 ASN A C 1
ATOM 703 O O . ASN A 1 88 ? 4.502 -12.771 -7.293 1.00 69.69 88 ASN A O 1
ATOM 707 N N . ILE A 1 89 ? 5.326 -10.941 -6.285 1.00 81.81 89 ILE A N 1
ATOM 708 C CA . ILE A 1 89 ? 4.559 -11.114 -5.054 1.00 81.81 89 ILE A CA 1
ATOM 709 C C . ILE A 1 89 ? 3.269 -10.311 -5.179 1.00 81.81 89 ILE A C 1
ATOM 711 O O . ILE A 1 89 ? 3.281 -9.082 -5.256 1.00 81.81 89 ILE A O 1
ATOM 715 N N . SER A 1 90 ? 2.143 -11.013 -5.218 1.00 86.81 90 SER A N 1
ATOM 716 C CA . SER A 1 90 ? 0.815 -10.410 -5.198 1.00 86.81 90 SER A CA 1
ATOM 717 C C . SER A 1 90 ? 0.296 -10.299 -3.767 1.00 86.81 90 SER A C 1
ATOM 719 O O . SER A 1 90 ? 0.260 -11.295 -3.047 1.00 86.81 90 SER A O 1
ATOM 721 N N . TYR A 1 91 ? -0.166 -9.114 -3.386 1.00 91.31 91 TYR A N 1
ATOM 722 C CA . TYR A 1 91 ? -0.825 -8.843 -2.112 1.00 91.31 91 TYR A CA 1
ATOM 723 C C . TYR A 1 91 ? -2.293 -8.506 -2.355 1.00 91.31 91 TYR A C 1
ATOM 725 O O . TYR A 1 91 ? -2.607 -7.723 -3.247 1.00 91.31 91 TYR A O 1
ATOM 733 N N . SER A 1 92 ? -3.198 -9.059 -1.556 1.00 93.75 92 SER A N 1
ATOM 734 C CA . SER A 1 92 ? -4.631 -8.756 -1.627 1.00 93.75 92 SER A CA 1
ATOM 735 C C . SER A 1 92 ? -5.069 -7.876 -0.458 1.00 93.75 92 SER A C 1
ATOM 737 O O . SER A 1 92 ? -4.671 -8.131 0.679 1.00 93.75 92 SER A O 1
ATOM 739 N N . CYS A 1 93 ? -5.929 -6.888 -0.712 1.00 94.94 93 CYS A N 1
ATOM 740 C CA . CYS A 1 93 ? -6.533 -6.049 0.329 1.00 94.94 93 CYS A CA 1
ATOM 741 C C . CYS A 1 93 ? -8.056 -6.257 0.389 1.00 94.94 93 CYS A C 1
ATOM 743 O O . CYS A 1 93 ? -8.753 -5.988 -0.590 1.00 94.94 93 CYS A O 1
ATOM 745 N N . GLU A 1 94 ? -8.575 -6.726 1.530 1.00 95.25 94 GLU A N 1
ATOM 746 C CA . GLU A 1 94 ? -10.003 -7.035 1.737 1.00 95.25 94 GLU A CA 1
ATOM 747 C C . GLU A 1 94 ? -10.844 -5.755 1.848 1.00 95.25 94 GLU A C 1
ATOM 749 O O . GLU A 1 94 ? -11.900 -5.658 1.231 1.00 95.25 94 GLU A O 1
ATOM 754 N N . ILE A 1 95 ? -10.326 -4.724 2.527 1.00 93.12 95 ILE A N 1
ATOM 755 C CA . ILE A 1 95 ? -10.977 -3.405 2.673 1.00 93.12 95 ILE A CA 1
ATOM 756 C C . ILE A 1 95 ? -11.230 -2.735 1.309 1.00 93.12 95 ILE A C 1
ATOM 758 O O . ILE A 1 95 ? -12.198 -1.995 1.141 1.00 93.12 95 ILE A O 1
ATOM 762 N N . CYS A 1 96 ? -10.389 -3.025 0.312 1.00 93.31 96 CYS A N 1
ATOM 763 C CA . CYS A 1 96 ? -10.534 -2.532 -1.059 1.00 93.31 96 CYS A CA 1
ATOM 764 C C . CYS A 1 96 ? -11.404 -3.436 -1.958 1.00 93.31 96 CYS A C 1
ATOM 766 O O . CYS A 1 96 ? -11.408 -3.233 -3.172 1.00 93.31 96 CYS A O 1
ATOM 768 N N . GLY A 1 97 ? -12.097 -4.443 -1.416 1.00 91.81 97 GLY A N 1
ATOM 769 C CA . GLY A 1 97 ? -12.871 -5.414 -2.201 1.00 91.81 97 GLY A CA 1
ATOM 770 C C . GLY A 1 97 ? -11.999 -6.488 -2.858 1.00 91.81 97 GLY A C 1
ATOM 771 O O . GLY A 1 97 ? -12.145 -6.761 -4.047 1.00 91.81 97 GLY A O 1
ATOM 772 N N . ASN A 1 98 ? -11.047 -7.045 -2.102 1.00 92.69 98 ASN A N 1
ATOM 773 C CA . ASN A 1 98 ? -10.109 -8.096 -2.531 1.00 92.69 98 ASN A CA 1
ATOM 774 C C . ASN A 1 98 ? -9.265 -7.738 -3.768 1.00 92.69 98 ASN A C 1
ATOM 776 O O . ASN A 1 98 ? -8.847 -8.612 -4.527 1.00 92.69 98 ASN A O 1
ATOM 780 N N . GLN A 1 99 ? -8.967 -6.450 -3.948 1.00 90.62 99 GLN A N 1
ATOM 781 C CA . GLN A 1 99 ? -8.087 -5.984 -5.018 1.00 90.62 99 GLN A CA 1
ATOM 782 C C . GLN A 1 99 ? -6.661 -6.505 -4.825 1.00 90.62 99 GLN A C 1
ATOM 784 O O . GLN A 1 99 ? -6.131 -6.505 -3.709 1.00 90.62 99 GLN A O 1
ATOM 789 N N . ILE A 1 100 ? -6.052 -6.937 -5.931 1.00 90.94 100 ILE A N 1
ATOM 790 C CA . ILE A 1 100 ? -4.718 -7.535 -5.959 1.00 90.94 100 ILE A CA 1
ATOM 791 C C . ILE A 1 100 ? -3.705 -6.487 -6.419 1.00 90.94 100 ILE A C 1
ATOM 793 O O . ILE A 1 100 ? -3.775 -5.977 -7.537 1.00 90.94 100 ILE A O 1
ATOM 797 N N . TYR A 1 101 ? -2.724 -6.211 -5.569 1.00 90.06 101 TYR A N 1
ATOM 798 C CA . TYR A 1 101 ? -1.611 -5.308 -5.823 1.00 90.06 101 TYR A CA 1
ATOM 799 C C . TYR A 1 101 ? -0.335 -6.114 -6.058 1.00 90.06 101 TYR A C 1
ATOM 801 O O . TYR A 1 101 ? 0.002 -7.013 -5.287 1.00 90.06 101 TYR A O 1
ATOM 809 N N . LYS A 1 102 ? 0.393 -5.794 -7.130 1.00 87.31 102 LYS A N 1
ATOM 810 C CA . LYS A 1 102 ? 1.650 -6.469 -7.477 1.00 87.31 102 LYS A CA 1
ATOM 811 C C . LYS A 1 102 ? 2.831 -5.714 -6.877 1.00 87.31 102 LYS A C 1
ATOM 813 O O . LYS A 1 102 ? 3.084 -4.561 -7.225 1.00 87.31 102 LYS A O 1
ATOM 818 N N . GLY A 1 103 ? 3.560 -6.387 -6.000 1.00 88.31 103 GLY A N 1
ATOM 819 C CA . GLY A 1 103 ? 4.757 -5.888 -5.347 1.00 88.31 103 GLY A CA 1
ATOM 820 C C . GLY A 1 103 ? 4.500 -4.978 -4.136 1.00 88.31 103 GLY A C 1
ATOM 821 O O . GLY A 1 103 ? 3.449 -4.340 -4.007 1.00 88.31 103 GLY A O 1
ATOM 822 N N . PRO A 1 104 ? 5.496 -4.872 -3.242 1.00 87.81 104 PRO A N 1
ATOM 823 C CA . PRO A 1 104 ? 5.367 -4.159 -1.973 1.00 87.81 104 PRO A CA 1
ATOM 824 C C . PRO A 1 104 ? 5.217 -2.643 -2.148 1.00 87.81 104 PRO A C 1
ATOM 826 O O . PRO A 1 104 ? 4.524 -2.004 -1.366 1.00 87.81 104 PRO A O 1
ATOM 829 N N . LYS A 1 105 ? 5.806 -2.043 -3.193 1.00 88.50 105 LYS A N 1
ATOM 830 C CA . LYS A 1 105 ? 5.710 -0.591 -3.440 1.00 88.50 105 LYS A CA 1
ATOM 831 C C . LYS A 1 105 ? 4.292 -0.156 -3.822 1.00 88.50 105 LYS A C 1
ATOM 833 O O . LYS A 1 105 ? 3.795 0.834 -3.290 1.00 88.50 105 LYS A O 1
ATOM 838 N N . ALA A 1 106 ? 3.633 -0.899 -4.714 1.00 88.75 106 ALA A N 1
ATOM 839 C CA . ALA A 1 106 ? 2.237 -0.645 -5.075 1.00 88.75 106 ALA A CA 1
ATOM 840 C C . ALA A 1 106 ? 1.318 -0.889 -3.872 1.00 88.75 106 ALA A C 1
ATOM 842 O O . ALA A 1 106 ? 0.449 -0.075 -3.568 1.00 88.75 106 ALA A O 1
ATOM 843 N N . PHE A 1 107 ? 1.587 -1.962 -3.127 1.00 91.56 107 PHE A N 1
ATOM 844 C CA . PHE A 1 107 ? 0.866 -2.269 -1.904 1.00 91.56 107 PHE A CA 1
ATOM 845 C C . PHE A 1 107 ? 1.125 -1.262 -0.766 1.00 91.56 107 PHE A C 1
ATOM 847 O O . PHE A 1 107 ? 0.272 -1.071 0.074 1.00 91.56 107 PHE A O 1
ATOM 854 N N . GLN A 1 108 ? 2.232 -0.536 -0.699 1.00 91.38 108 GLN A N 1
ATOM 855 C CA . GLN A 1 108 ? 2.344 0.549 0.289 1.00 91.38 108 GLN A CA 1
ATOM 856 C C . GLN A 1 108 ? 1.610 1.813 -0.169 1.00 91.38 108 GLN A C 1
ATOM 858 O O . GLN A 1 108 ? 0.966 2.494 0.625 1.00 91.38 108 GLN A O 1
ATOM 863 N N . LYS A 1 109 ? 1.641 2.105 -1.473 1.00 91.56 109 LYS A N 1
ATOM 864 C CA . LYS A 1 109 ? 0.945 3.264 -2.040 1.00 91.56 109 LYS A CA 1
ATOM 865 C C . LYS A 1 109 ? -0.578 3.173 -1.873 1.00 91.56 109 LYS A C 1
ATOM 867 O O . LYS A 1 109 ? -1.210 4.206 -1.654 1.00 91.56 109 LYS A O 1
ATOM 872 N N . HIS A 1 110 ? -1.152 1.965 -1.919 1.00 94.00 110 HIS A N 1
ATOM 873 C CA . HIS A 1 110 ? -2.608 1.798 -1.893 1.00 94.00 110 HIS A CA 1
ATOM 874 C C . HIS A 1 110 ? -3.288 2.302 -0.612 1.00 94.00 110 HIS A C 1
ATOM 876 O O . HIS A 1 110 ? -4.443 2.716 -0.678 1.00 94.00 110 HIS A O 1
ATOM 882 N N . PHE A 1 111 ? -2.594 2.344 0.532 1.00 93.31 111 PHE A N 1
ATOM 883 C CA . PHE A 1 111 ? -3.163 2.853 1.791 1.00 93.31 111 PHE A CA 1
ATOM 884 C C . PHE A 1 111 ? -3.591 4.328 1.704 1.00 93.31 111 PHE A C 1
ATOM 886 O O . PHE A 1 111 ? -4.559 4.743 2.344 1.00 93.31 111 PHE A O 1
ATOM 893 N N . ASN A 1 112 ? -2.911 5.106 0.858 1.00 91.25 112 ASN A N 1
ATOM 894 C CA . ASN A 1 112 ? -3.212 6.517 0.619 1.00 91.25 112 ASN A CA 1
ATOM 895 C C . ASN A 1 112 ? -4.135 6.734 -0.589 1.00 91.25 112 ASN A C 1
ATOM 897 O O . ASN A 1 112 ? -4.502 7.869 -0.893 1.00 91.25 112 ASN A O 1
ATOM 901 N N . GLU A 1 113 ? -4.509 5.672 -1.306 1.00 91.94 113 GLU A N 1
ATOM 902 C CA . GLU A 1 113 ? -5.421 5.790 -2.436 1.00 91.94 113 GLU A CA 1
ATOM 903 C C . GLU A 1 113 ? -6.846 6.082 -1.962 1.00 91.94 113 GLU A C 1
ATOM 905 O O . GLU A 1 113 ? -7.287 5.706 -0.867 1.00 91.94 113 GLU A O 1
ATOM 910 N N . TRP A 1 114 ? -7.609 6.732 -2.840 1.00 92.25 114 TRP A N 1
ATOM 911 C CA . TRP A 1 114 ? -9.009 7.047 -2.580 1.00 92.25 114 TRP A CA 1
ATOM 912 C C . TRP A 1 114 ? -9.836 5.790 -2.280 1.00 92.25 114 TRP A C 1
ATOM 914 O O . TRP A 1 114 ? -10.674 5.825 -1.385 1.00 92.25 114 TRP A O 1
ATOM 924 N N . ARG A 1 115 ? -9.564 4.670 -2.964 1.00 92.94 115 ARG A N 1
ATOM 925 C CA . ARG A 1 115 ? -10.274 3.395 -2.764 1.00 92.94 115 ARG A CA 1
ATOM 926 C C . ARG A 1 115 ? -10.165 2.882 -1.331 1.00 92.94 115 ARG A C 1
ATOM 928 O O . ARG A 1 115 ? -11.186 2.590 -0.716 1.00 92.94 115 ARG A O 1
ATOM 935 N N . HIS A 1 116 ? -8.950 2.827 -0.790 1.00 94.19 116 HIS A N 1
ATOM 936 C CA . HIS A 1 116 ? -8.727 2.359 0.575 1.00 94.19 116 HIS A CA 1
ATOM 937 C C . HIS A 1 116 ? -9.333 3.331 1.595 1.00 94.19 116 HIS A C 1
ATOM 939 O O . HIS A 1 116 ? -10.054 2.927 2.503 1.00 94.19 116 HIS A O 1
ATOM 945 N N . SER A 1 117 ? -9.144 4.635 1.377 1.00 93.69 117 SER A N 1
ATOM 946 C CA . SER A 1 117 ? -9.740 5.684 2.213 1.00 93.69 117 SER A CA 1
ATOM 947 C C . SER A 1 117 ? -11.270 5.632 2.224 1.00 93.69 117 SER A C 1
ATOM 949 O O . SER A 1 117 ? -11.903 5.882 3.250 1.00 93.69 117 SER A O 1
ATOM 951 N N . HIS A 1 118 ? -11.879 5.323 1.080 1.00 93.81 118 HIS A N 1
ATOM 952 C CA . HIS A 1 118 ? -13.318 5.148 0.954 1.00 93.81 118 HIS A CA 1
ATOM 953 C C . HIS A 1 118 ? -13.790 3.885 1.683 1.00 93.81 118 HIS A C 1
ATOM 955 O O . HIS A 1 118 ? -14.729 3.980 2.467 1.00 93.81 118 HIS A O 1
ATOM 961 N N . GLY A 1 119 ? -13.094 2.753 1.526 1.00 93.75 119 GLY A N 1
ATOM 962 C CA . GLY A 1 119 ? -13.383 1.521 2.269 1.00 93.75 119 GLY A CA 1
ATOM 963 C C . GLY A 1 119 ? -13.337 1.727 3.785 1.00 93.75 119 GLY A C 1
ATOM 964 O O . GLY A 1 119 ? -14.281 1.378 4.491 1.00 93.75 119 GLY A O 1
ATOM 965 N N . MET A 1 120 ? -12.304 2.411 4.284 1.00 93.62 120 MET A N 1
ATOM 966 C CA . MET A 1 120 ? -12.185 2.770 5.703 1.00 93.62 120 MET A CA 1
ATOM 967 C C . MET A 1 120 ? -13.325 3.683 6.176 1.00 93.62 120 MET A C 1
ATOM 969 O O . MET A 1 120 ? -13.879 3.484 7.259 1.00 93.62 120 MET A O 1
ATOM 973 N N . ARG A 1 121 ? -13.746 4.641 5.339 1.00 92.69 121 ARG A N 1
ATOM 974 C CA . ARG A 1 121 ? -14.887 5.518 5.635 1.00 92.69 121 ARG A CA 1
ATOM 975 C C . ARG A 1 121 ? -16.201 4.738 5.729 1.00 92.69 121 ARG A C 1
ATOM 977 O O . ARG A 1 121 ? -16.995 5.039 6.615 1.00 92.69 121 ARG A O 1
ATOM 984 N N . CYS A 1 122 ? -16.418 3.732 4.882 1.00 93.56 122 CYS A N 1
ATOM 985 C CA . CYS A 1 122 ? -17.598 2.863 4.954 1.00 93.56 122 CYS A CA 1
ATOM 986 C C . CYS A 1 122 ? -17.646 2.035 6.248 1.00 93.56 122 CYS A C 1
ATOM 988 O O . CYS A 1 122 ? -18.731 1.755 6.748 1.00 93.56 122 CYS A O 1
ATOM 990 N N . LEU A 1 123 ? -16.486 1.697 6.819 1.00 91.31 123 LEU A N 1
ATOM 991 C CA . LEU A 1 123 ? -16.371 1.027 8.120 1.00 91.31 123 LEU A CA 1
ATOM 992 C C . LEU A 1 123 ? -16.502 1.991 9.315 1.00 91.31 123 LEU A C 1
ATOM 994 O O . LEU A 1 123 ? -16.568 1.549 10.459 1.00 91.31 123 LEU A O 1
ATOM 998 N N . GLY A 1 124 ? -16.526 3.307 9.073 1.00 91.38 124 GLY A N 1
ATOM 999 C CA . GLY A 1 124 ? -16.559 4.328 10.123 1.00 91.38 124 GLY A CA 1
ATOM 1000 C C . GLY A 1 124 ? -15.221 4.534 10.844 1.00 91.38 124 GLY A C 1
ATOM 1001 O O . GLY A 1 124 ? -15.204 5.098 11.939 1.00 91.38 124 GLY A O 1
ATOM 1002 N N . ILE A 1 125 ? -14.107 4.093 10.251 1.00 90.75 125 ILE A N 1
ATOM 1003 C CA . ILE A 1 125 ? -12.757 4.217 10.816 1.00 90.75 125 ILE A CA 1
ATOM 1004 C C . ILE A 1 125 ? -12.012 5.356 10.096 1.00 90.75 125 ILE A C 1
ATOM 1006 O O . ILE A 1 125 ? -11.989 5.393 8.862 1.00 90.75 125 ILE A O 1
ATOM 1010 N N . PRO A 1 126 ? -11.382 6.305 10.815 1.00 90.44 126 PRO A N 1
ATOM 1011 C CA . PRO A 1 126 ? -10.584 7.347 10.176 1.00 90.44 126 PRO A CA 1
ATOM 1012 C C . PRO A 1 126 ? -9.278 6.769 9.600 1.00 90.44 126 PRO A C 1
ATOM 1014 O O . PRO A 1 126 ? -8.521 6.115 10.318 1.00 90.44 126 PRO A O 1
ATOM 1017 N N . ASN A 1 127 ? -8.984 7.057 8.324 1.00 87.25 127 ASN A N 1
ATOM 1018 C CA . ASN A 1 127 ? -7.731 6.657 7.668 1.00 87.25 127 ASN A CA 1
ATOM 1019 C C . ASN A 1 127 ? -6.550 7.458 8.250 1.00 87.25 127 ASN A C 1
ATOM 1021 O O . ASN A 1 127 ? -6.256 8.570 7.816 1.00 87.25 127 ASN A O 1
ATOM 1025 N N . THR A 1 128 ? -5.932 6.916 9.296 1.00 88.12 128 THR A N 1
ATOM 1026 C CA . THR A 1 128 ? -4.790 7.497 10.012 1.00 88.12 128 THR A CA 1
ATOM 1027 C C . THR A 1 128 ? -3.628 6.513 9.989 1.00 88.12 128 THR A C 1
ATOM 1029 O O . THR A 1 128 ? -3.831 5.317 9.786 1.00 88.12 128 THR A O 1
ATOM 1032 N N . ALA A 1 129 ? -2.408 6.989 10.252 1.00 86.88 129 ALA A N 1
ATOM 1033 C CA . ALA A 1 129 ? -1.201 6.155 10.224 1.00 86.88 129 ALA A CA 1
ATOM 1034 C C . ALA A 1 129 ? -1.252 4.928 11.161 1.00 86.88 129 ALA A C 1
ATOM 1036 O O . ALA A 1 129 ? -0.531 3.962 10.935 1.00 86.88 129 ALA A O 1
ATOM 1037 N N . HIS A 1 130 ? -2.128 4.928 12.175 1.00 84.62 130 HIS A N 1
ATOM 1038 C CA . HIS A 1 130 ? -2.367 3.776 13.052 1.00 84.62 130 HIS A CA 1
ATOM 1039 C C . HIS A 1 130 ? -2.910 2.544 12.316 1.00 84.62 130 HIS A C 1
ATOM 1041 O O . HIS A 1 130 ? -2.722 1.429 12.792 1.00 84.62 130 HIS A O 1
ATOM 1047 N N . PHE A 1 131 ? -3.566 2.742 11.169 1.00 88.06 131 PHE A N 1
ATOM 1048 C CA . PHE A 1 131 ? -4.143 1.672 10.355 1.00 88.06 131 PHE A CA 1
ATOM 1049 C C . PHE A 1 131 ? -3.279 1.320 9.135 1.00 88.06 131 PHE A C 1
ATOM 1051 O O . PHE A 1 131 ? -3.716 0.571 8.261 1.00 88.06 131 PHE A O 1
ATOM 1058 N N . ALA A 1 132 ? -2.045 1.832 9.065 1.00 84.44 132 ALA A N 1
ATOM 1059 C CA . ALA A 1 132 ? -1.104 1.438 8.025 1.00 84.44 132 ALA A CA 1
ATOM 1060 C C . ALA A 1 132 ? -0.819 -0.072 8.122 1.00 84.44 132 ALA A C 1
ATOM 1062 O O . ALA A 1 132 ? -0.563 -0.589 9.208 1.00 84.44 132 ALA A O 1
ATOM 1063 N N . ASN A 1 133 ? -0.831 -0.767 6.980 1.00 89.31 133 ASN A N 1
ATOM 1064 C CA . ASN A 1 133 ? -0.636 -2.221 6.844 1.00 89.31 133 ASN A CA 1
ATOM 1065 C C . ASN A 1 133 ? -1.833 -3.118 7.191 1.00 89.31 133 ASN A C 1
ATOM 1067 O O . ASN A 1 133 ? -1.698 -4.338 7.118 1.00 89.31 133 ASN A O 1
ATOM 1071 N N . ILE A 1 134 ? -3.004 -2.563 7.507 1.00 91.62 134 ILE A N 1
ATOM 1072 C CA . ILE A 1 134 ? -4.190 -3.379 7.790 1.00 91.62 134 ILE A CA 1
ATOM 1073 C C . ILE A 1 134 ? -4.950 -3.653 6.496 1.00 91.62 134 ILE A C 1
ATOM 1075 O O . ILE A 1 134 ? -5.394 -2.737 5.810 1.00 91.62 134 ILE A O 1
ATOM 1079 N N . THR A 1 135 ? -5.106 -4.931 6.164 1.00 93.44 135 THR A N 1
ATOM 1080 C CA . THR A 1 135 ? -5.827 -5.383 4.965 1.00 93.44 135 THR A CA 1
ATOM 1081 C C . THR A 1 135 ? -7.172 -6.006 5.273 1.00 93.44 135 THR A C 1
ATOM 1083 O O . THR A 1 135 ? -8.070 -5.910 4.437 1.00 93.44 135 THR A O 1
ATOM 1086 N N . HIS A 1 136 ? -7.294 -6.655 6.432 1.00 94.75 136 HIS A N 1
ATOM 1087 C CA . HIS A 1 136 ? -8.476 -7.390 6.856 1.00 94.75 136 HIS A CA 1
ATOM 1088 C C . HIS A 1 136 ? -9.463 -6.490 7.592 1.00 94.75 136 HIS A C 1
ATOM 1090 O O . HIS A 1 136 ? -9.092 -5.675 8.438 1.00 94.75 136 HIS A O 1
ATOM 1096 N N . ILE A 1 137 ? -10.750 -6.682 7.302 1.00 93.50 137 ILE A N 1
ATOM 1097 C CA . ILE A 1 137 ? -11.823 -5.869 7.888 1.00 93.50 137 ILE A CA 1
ATOM 1098 C C . ILE A 1 137 ? -11.959 -6.153 9.391 1.00 93.50 137 ILE A C 1
ATOM 1100 O O . ILE A 1 137 ? -12.143 -5.230 10.183 1.00 93.50 137 ILE A O 1
ATOM 1104 N N . LYS A 1 138 ? -11.831 -7.424 9.792 1.00 94.25 138 LYS A N 1
ATOM 1105 C CA . LYS A 1 138 ? -11.915 -7.850 11.200 1.00 94.25 138 LYS A CA 1
ATOM 1106 C C . LYS A 1 138 ? -10.834 -7.179 12.048 1.00 94.25 138 LYS A C 1
ATOM 1108 O O . LYS A 1 138 ? -11.152 -6.539 13.044 1.00 94.25 138 LYS A O 1
ATOM 1113 N N . ASP A 1 139 ? -9.590 -7.232 11.581 1.00 93.88 139 ASP A N 1
ATOM 1114 C CA . ASP A 1 139 ? -8.440 -6.652 12.279 1.00 93.88 139 ASP A CA 1
ATOM 1115 C C . ASP A 1 139 ? -8.578 -5.131 12.440 1.00 93.88 139 ASP A C 1
ATOM 1117 O O . ASP A 1 139 ? -8.268 -4.581 13.500 1.00 93.88 139 ASP A O 1
ATOM 1121 N N . ALA A 1 140 ? -9.100 -4.447 11.414 1.00 92.44 140 ALA A N 1
ATOM 1122 C CA . ALA A 1 140 ? -9.370 -3.012 11.473 1.00 92.44 140 ALA A CA 1
ATOM 1123 C C . ALA A 1 140 ? -10.403 -2.666 12.559 1.00 92.44 140 ALA A C 1
ATOM 1125 O O . ALA A 1 140 ? -10.201 -1.724 13.330 1.00 92.44 140 ALA A O 1
ATOM 1126 N N . LEU A 1 141 ? -11.491 -3.439 12.648 1.00 92.62 141 LEU A N 1
ATOM 1127 C CA . LEU A 1 141 ? -12.543 -3.248 13.650 1.00 92.62 141 LEU A CA 1
ATOM 1128 C C . LEU A 1 141 ? -12.044 -3.543 15.067 1.00 92.62 141 LEU A C 1
ATOM 1130 O O . LEU A 1 141 ? -12.312 -2.766 15.984 1.00 92.62 141 LEU A O 1
ATOM 1134 N N . ASP A 1 142 ? -11.285 -4.620 15.252 1.00 93.50 142 ASP A N 1
ATOM 1135 C CA . ASP A 1 142 ? -10.731 -4.992 16.555 1.00 93.50 142 ASP A CA 1
ATOM 1136 C C . ASP A 1 142 ? -9.750 -3.939 17.070 1.00 93.50 142 ASP A C 1
ATOM 1138 O O . ASP A 1 142 ? -9.800 -3.555 18.243 1.00 93.50 142 ASP A O 1
ATOM 1142 N N . LEU A 1 143 ? -8.882 -3.426 16.193 1.00 91.56 143 LEU A N 1
ATOM 1143 C CA . LEU A 1 143 ? -7.969 -2.342 16.540 1.00 91.56 143 LEU A CA 1
ATOM 1144 C C . LEU A 1 143 ? -8.736 -1.061 16.886 1.00 91.56 143 LEU A C 1
ATOM 1146 O O . LEU A 1 143 ? -8.433 -0.409 17.886 1.00 91.56 143 LEU A O 1
ATOM 1150 N N . TRP A 1 144 ? -9.760 -0.718 16.102 1.00 91.75 144 TRP A N 1
ATOM 1151 C CA . TRP A 1 144 ? -10.582 0.461 16.361 1.00 91.75 144 TRP A CA 1
ATOM 1152 C C . TRP A 1 144 ? -11.321 0.379 17.699 1.00 91.75 144 TRP A C 1
ATOM 1154 O O . TRP A 1 144 ? -11.325 1.347 18.462 1.00 91.75 144 TRP A O 1
ATOM 1164 N N . ASN A 1 145 ? -11.886 -0.785 18.025 1.00 91.19 145 ASN A N 1
ATOM 1165 C CA . ASN A 1 145 ? -12.568 -1.021 19.295 1.00 91.19 145 ASN A CA 1
ATOM 1166 C C . ASN A 1 145 ? -11.614 -0.889 20.489 1.00 91.19 145 ASN A C 1
ATOM 1168 O O . ASN A 1 145 ? -11.979 -0.262 21.484 1.00 91.19 145 ASN A O 1
ATOM 1172 N N . LYS A 1 146 ? -10.380 -1.402 20.378 1.00 90.19 146 LYS A N 1
ATOM 1173 C CA . LYS A 1 146 ? -9.342 -1.246 21.413 1.00 90.19 146 LYS A CA 1
ATOM 1174 C C . LYS A 1 146 ? -8.990 0.225 21.642 1.00 90.19 146 LYS A C 1
ATOM 1176 O O . LYS A 1 146 ? -9.084 0.707 22.767 1.00 90.19 146 LYS A O 1
ATOM 1181 N N . ILE A 1 147 ? -8.693 0.962 20.570 1.00 87.81 147 ILE A N 1
ATOM 1182 C CA . ILE A 1 147 ? -8.329 2.389 20.641 1.00 87.81 147 ILE A CA 1
ATOM 1183 C C . ILE A 1 147 ? -9.484 3.233 21.201 1.00 87.81 147 ILE A C 1
ATOM 1185 O O . ILE A 1 147 ? -9.271 4.177 21.963 1.00 87.81 147 ILE A O 1
ATOM 1189 N N . LYS A 1 148 ? -10.729 2.921 20.828 1.00 86.44 148 LYS A N 1
ATOM 1190 C CA . LYS A 1 148 ? -11.911 3.628 21.333 1.00 86.44 148 LYS A CA 1
ATOM 1191 C C . LYS A 1 148 ? -12.172 3.322 22.811 1.00 86.44 148 LYS A C 1
ATOM 1193 O O . LYS A 1 148 ? -12.559 4.232 23.539 1.00 86.44 148 LYS A O 1
ATOM 1198 N N . GLY A 1 149 ? -11.944 2.082 23.246 1.00 79.56 149 GLY A N 1
ATOM 1199 C CA . GLY A 1 149 ? -12.078 1.659 24.641 1.00 79.56 149 GLY A CA 1
ATOM 1200 C C . GLY A 1 149 ? -11.079 2.344 25.575 1.00 79.56 149 GLY A C 1
ATOM 1201 O O . GLY A 1 149 ? -11.468 2.796 26.645 1.00 79.56 149 GLY A O 1
ATOM 1202 N N . GLU A 1 150 ? -9.825 2.512 25.147 1.00 73.12 150 GLU A N 1
ATOM 1203 C CA . GLU A 1 150 ? -8.799 3.238 25.917 1.00 73.12 150 GLU A CA 1
ATOM 1204 C C . GLU A 1 150 ? -9.105 4.735 26.075 1.00 73.12 150 GLU A C 1
ATOM 1206 O O . GLU A 1 150 ? -8.723 5.352 27.068 1.00 73.12 150 GLU A O 1
ATOM 1211 N N . LYS A 1 151 ? -9.818 5.335 25.114 1.00 64.25 151 LYS A N 1
ATOM 1212 C CA . LYS A 1 151 ? -10.204 6.754 25.159 1.00 64.25 151 LYS A CA 1
ATOM 1213 C C . LYS A 1 151 ? -11.400 7.052 26.057 1.00 64.25 151 LYS A C 1
ATOM 1215 O O . LYS A 1 151 ? -11.652 8.228 26.304 1.00 64.25 151 LYS A O 1
ATOM 1220 N N . VAL A 1 152 ? -12.143 6.047 26.525 1.00 56.03 152 VAL A N 1
ATOM 1221 C CA . VAL A 1 152 ? -13.159 6.259 27.562 1.00 56.03 152 VAL A CA 1
ATOM 1222 C C . VAL A 1 152 ? -12.419 6.246 28.899 1.00 56.03 152 VAL A C 1
ATOM 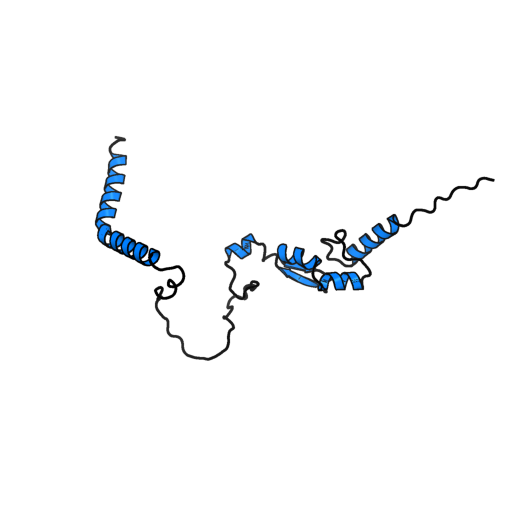1224 O O . VAL A 1 152 ? -12.065 5.162 29.366 1.00 56.03 152 VAL A O 1
ATOM 1227 N N . PRO A 1 153 ? -12.140 7.409 29.527 1.00 53.88 153 PRO A N 1
ATOM 1228 C CA . PRO A 1 153 ? -11.598 7.401 30.873 1.00 53.88 153 PRO A CA 1
ATOM 1229 C C . PRO A 1 153 ? -12.590 6.628 31.734 1.00 53.88 153 PRO A C 1
ATOM 1231 O O . PRO A 1 153 ? -13.778 6.964 31.767 1.00 53.88 153 PRO A O 1
ATOM 1234 N N . GLN A 1 154 ? -12.114 5.565 32.385 1.00 57.03 154 GLN A N 1
ATOM 1235 C CA . GLN A 1 154 ? -12.887 4.895 33.421 1.00 57.03 154 GLN A CA 1
ATOM 1236 C C . GLN A 1 154 ? -13.428 6.001 34.329 1.00 57.03 154 GLN A C 1
ATOM 1238 O O . GLN A 1 154 ? -12.618 6.809 34.804 1.00 57.03 154 GLN A O 1
ATOM 1243 N N . PRO A 1 155 ? -14.756 6.126 34.518 1.00 57.44 155 PRO A N 1
ATOM 1244 C CA . PRO A 1 155 ? -15.262 7.102 35.456 1.00 57.44 155 PRO A CA 1
ATOM 1245 C C . PRO A 1 155 ? -14.618 6.733 36.782 1.00 57.44 155 PRO A C 1
ATOM 1247 O O . PRO A 1 155 ? -14.841 5.639 37.299 1.00 57.44 155 PRO A O 1
ATOM 1250 N N . LEU A 1 156 ? -13.734 7.607 37.267 1.00 59.09 156 LEU A N 1
ATOM 1251 C CA . LEU A 1 156 ? -13.180 7.495 38.598 1.00 59.09 156 LEU A CA 1
ATOM 1252 C C . LEU A 1 156 ? -14.397 7.454 39.512 1.00 59.09 156 LEU A C 1
ATOM 1254 O O . LEU A 1 156 ? -15.020 8.487 39.764 1.00 59.09 156 LEU A O 1
ATOM 1258 N N . LEU A 1 157 ? -14.768 6.254 39.958 1.00 58.34 157 LEU A N 1
ATOM 1259 C CA . LEU A 1 157 ? -15.671 6.061 41.072 1.00 58.34 157 LEU A CA 1
ATOM 1260 C C . LEU A 1 157 ? -14.924 6.644 42.272 1.00 58.34 157 LEU A C 1
ATOM 1262 O O . LEU A 1 157 ? -14.232 5.949 43.011 1.00 58.34 157 LEU A O 1
ATOM 1266 N N . ARG A 1 158 ? -14.987 7.973 42.417 1.00 58.25 158 ARG A N 1
ATOM 1267 C CA . ARG A 1 158 ? -14.695 8.648 43.670 1.00 58.25 158 ARG A CA 1
ATOM 1268 C C . ARG A 1 158 ? -15.760 8.137 44.615 1.00 58.25 158 ARG A C 1
ATOM 1270 O O . ARG A 1 158 ? -16.898 8.592 44.581 1.00 58.25 158 ARG A O 1
ATOM 1277 N N . ASN A 1 159 ? -15.368 7.144 45.401 1.00 57.41 159 ASN A N 1
ATOM 1278 C CA . ASN A 1 159 ? -16.081 6.707 46.581 1.00 57.41 159 ASN A CA 1
ATOM 1279 C C . ASN A 1 159 ? -16.380 7.956 47.418 1.00 57.41 159 ASN A C 1
ATOM 1281 O O . ASN A 1 159 ? -15.495 8.493 48.084 1.00 57.41 159 ASN A O 1
ATOM 1285 N N . PHE A 1 160 ? -17.614 8.449 47.347 1.00 59.62 160 PHE A N 1
ATOM 1286 C CA . PHE A 1 160 ? -18.152 9.315 48.381 1.00 59.62 160 PHE A CA 1
ATOM 1287 C C . PHE A 1 160 ? -18.451 8.397 49.564 1.00 59.62 160 PHE A C 1
ATOM 1289 O O . PHE A 1 160 ? -19.531 7.822 49.663 1.00 59.62 160 PHE A O 1
ATOM 1296 N N . SER A 1 161 ? -17.443 8.194 50.415 1.00 63.47 161 SER A N 1
ATOM 1297 C CA . SER A 1 161 ? -17.703 7.804 51.798 1.00 63.47 161 SER A CA 1
ATOM 1298 C C . SER A 1 161 ? -18.452 8.961 52.443 1.00 63.47 161 SER A C 1
ATOM 1300 O O . SER A 1 161 ? -17.964 10.094 52.402 1.00 63.47 161 SER A O 1
ATOM 1302 N N . SER A 1 162 ? -19.637 8.662 52.977 1.00 59.38 162 SER A N 1
ATOM 1303 C CA . SER A 1 162 ? -20.293 9.478 54.002 1.00 59.38 162 SER A CA 1
ATOM 1304 C C . SER A 1 162 ? -19.390 9.700 55.209 1.00 59.38 162 SER A C 1
ATOM 1306 O O . SER A 1 162 ? -18.454 8.883 55.405 1.00 59.38 162 SER A O 1
#

Secondary structure (DSSP, 8-state):
--TTHHHHHHHHHHHHHHHTHHHHHHHHHHHHHHHHS-TT--SSS--PPP---------S----TT-PPP-TTSSPPPHHHHHHTTTT-EEEETTTTSEEEESHHHHHHGGGSHHHHHHHHHTT----GGGTT---HHHHHHHHHHHHHHTS----------

Organism: Cylicostephanus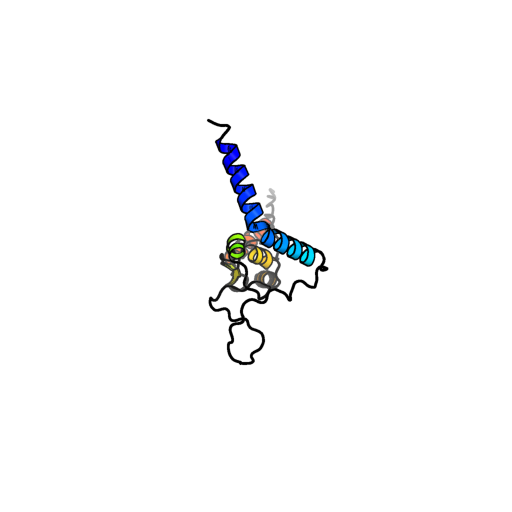 goldi (NCBI:txid71465)